Protein AF-A0A9P7TY72-F1 (afdb_monomer)

Sequence (123 aa):
MPTRHSASMHDFHTYVPYLITSFRRIVHLTRPYYNTALRLSLLHDYQNGVSFPHLLIDAKNKVPEQQRYYQQAYKAHTRIWMIGSRSRWYMTPYLVMLWGGFGAALYAAGRKVTGHNTWFGKN

Organism: NCBI:txid1967640

Mean predicted aligned error: 17.96 Å

InterPro domains:
  IPR039297 Cytochrome c oxidase subunit VII [PF02238] (61-115)

Structure (mmCIF, N/CA/C/O backbone):
data_AF-A0A9P7TY72-F1
#
_entry.id   AF-A0A9P7TY72-F1
#
loop_
_atom_site.group_PDB
_atom_site.id
_atom_site.type_symbol
_atom_site.label_atom_id
_atom_site.label_alt_id
_atom_site.label_comp_id
_atom_site.label_asym_id
_atom_site.label_entity_id
_atom_site.label_seq_id
_atom_site.pdbx_PDB_ins_code
_atom_site.Cartn_x
_atom_site.Cartn_y
_atom_site.Cartn_z
_atom_site.occupancy
_atom_site.B_iso_or_equiv
_atom_site.auth_seq_id
_atom_site.auth_comp_id
_atom_site.auth_asym_id
_atom_site.auth_atom_id
_atom_site.pdbx_PDB_model_num
ATOM 1 N N . MET A 1 1 ? 24.471 38.769 50.902 1.00 36.84 1 MET A N 1
ATOM 2 C CA . MET A 1 1 ? 24.957 38.096 49.676 1.00 36.84 1 MET A CA 1
ATOM 3 C C . MET A 1 1 ? 24.837 36.592 49.898 1.00 36.84 1 MET A C 1
ATOM 5 O O . MET A 1 1 ? 25.415 36.145 50.881 1.00 36.84 1 MET A O 1
ATOM 9 N N . PRO A 1 2 ? 24.073 35.816 49.107 1.00 41.72 2 PRO A N 1
ATOM 10 C CA . PRO A 1 2 ? 24.036 34.369 49.279 1.00 41.72 2 PRO A CA 1
ATOM 11 C C . PRO A 1 2 ? 25.236 33.736 48.561 1.00 41.72 2 PRO A C 1
ATOM 13 O O . PRO A 1 2 ? 25.508 34.023 47.394 1.00 41.72 2 PRO A O 1
ATOM 16 N N . THR A 1 3 ? 25.981 32.912 49.290 1.00 48.19 3 THR A N 1
ATOM 17 C CA . THR A 1 3 ? 27.147 32.158 48.826 1.00 48.19 3 THR A CA 1
ATOM 18 C C . THR A 1 3 ? 26.729 31.096 47.806 1.00 48.19 3 THR A C 1
ATOM 20 O O . THR A 1 3 ? 25.823 30.299 48.044 1.00 48.19 3 THR A O 1
ATOM 23 N N . ARG A 1 4 ? 27.394 31.074 46.643 1.00 43.12 4 ARG A N 1
ATOM 24 C CA . ARG A 1 4 ? 27.270 29.982 45.666 1.00 43.12 4 ARG A CA 1
ATOM 25 C C . ARG A 1 4 ? 27.837 28.705 46.288 1.00 43.12 4 ARG A C 1
ATOM 27 O O . ARG A 1 4 ? 29.052 28.561 46.375 1.00 43.12 4 ARG A O 1
ATOM 34 N N . HIS A 1 5 ? 26.973 27.770 46.669 1.00 49.00 5 HIS A N 1
ATOM 35 C CA . HIS A 1 5 ? 27.375 26.380 46.855 1.00 49.00 5 HIS A CA 1
ATOM 36 C C . HIS A 1 5 ? 27.577 25.756 45.471 1.00 49.00 5 HIS A C 1
ATOM 38 O O . HIS A 1 5 ? 26.621 25.467 44.753 1.00 49.00 5 HIS A O 1
ATOM 44 N N . SER A 1 6 ? 28.834 25.599 45.068 1.00 54.50 6 SER A N 1
ATOM 45 C CA . SER A 1 6 ? 29.224 24.750 43.945 1.00 54.50 6 SER A CA 1
ATOM 46 C C . SER A 1 6 ? 28.887 23.299 44.292 1.00 54.50 6 SER A C 1
ATOM 48 O O . SER A 1 6 ? 29.566 22.697 45.121 1.00 54.50 6 SER A O 1
ATOM 50 N N . ALA A 1 7 ? 27.821 22.762 43.691 1.00 57.53 7 ALA A N 1
ATOM 51 C CA . ALA A 1 7 ? 27.487 21.344 43.770 1.00 57.53 7 ALA A CA 1
ATOM 52 C C . ALA A 1 7 ? 28.636 20.526 43.162 1.00 57.53 7 ALA A C 1
ATOM 54 O O . ALA A 1 7 ? 29.041 20.759 42.019 1.00 57.53 7 ALA A O 1
ATOM 55 N N . SER A 1 8 ? 29.192 19.614 43.954 1.00 60.56 8 SER A N 1
ATOM 56 C CA . SER A 1 8 ? 30.308 18.759 43.560 1.00 60.56 8 SER A CA 1
ATOM 57 C C . SER A 1 8 ? 29.832 17.710 42.551 1.00 60.56 8 SER A C 1
ATOM 59 O O . SER A 1 8 ? 28.719 17.198 42.645 1.00 60.56 8 SER A O 1
ATOM 61 N N . MET A 1 9 ? 30.689 17.340 41.597 1.00 48.88 9 MET A N 1
ATOM 62 C CA . MET A 1 9 ? 30.430 16.310 40.576 1.00 48.88 9 MET A CA 1
ATOM 63 C C . MET A 1 9 ? 30.069 14.934 41.187 1.00 48.88 9 MET A C 1
ATOM 65 O O . MET A 1 9 ? 29.430 14.110 40.532 1.00 48.88 9 MET A O 1
ATOM 69 N N . HIS A 1 10 ? 30.405 14.716 42.465 1.00 52.62 10 HIS A N 1
ATOM 70 C CA . HIS A 1 10 ? 30.018 13.539 43.247 1.00 52.62 10 HIS A CA 1
ATOM 71 C C . HIS A 1 10 ? 28.547 13.541 43.711 1.00 52.62 10 HIS A C 1
ATOM 73 O O . HIS A 1 10 ? 27.985 12.466 43.914 1.00 52.62 10 HIS A O 1
ATOM 79 N N . ASP A 1 11 ? 27.887 14.699 43.811 1.00 54.94 11 ASP A N 1
ATOM 80 C CA . ASP A 1 11 ? 26.476 14.793 44.223 1.00 54.94 11 ASP A CA 1
ATOM 81 C C . ASP A 1 11 ? 25.517 14.448 43.070 1.00 54.94 11 ASP A C 1
ATOM 83 O O . ASP A 1 11 ? 24.405 13.957 43.279 1.00 54.94 11 ASP A O 1
ATOM 87 N N . PHE A 1 12 ? 25.963 14.645 41.826 1.00 53.75 12 PHE A N 1
ATOM 88 C CA . PHE A 1 12 ? 25.158 14.404 40.627 1.00 53.75 12 PHE A CA 1
ATOM 89 C C . PHE A 1 12 ? 24.851 12.911 40.424 1.00 53.75 12 PHE A C 1
ATOM 91 O O . PHE A 1 12 ? 23.723 12.542 40.097 1.00 53.75 12 PHE A O 1
ATOM 98 N N . HIS A 1 13 ? 25.819 12.031 40.697 1.00 55.69 13 HIS A N 1
ATOM 99 C CA . HIS A 1 13 ? 25.644 10.579 40.560 1.00 55.69 13 HIS A CA 1
ATOM 100 C C . HIS A 1 13 ? 24.657 9.982 41.573 1.00 55.69 13 HIS A C 1
ATOM 102 O O . HIS A 1 13 ? 24.042 8.953 41.292 1.00 55.69 13 HIS A O 1
ATOM 108 N N . THR A 1 14 ? 24.456 10.643 42.714 1.00 61.59 14 THR A N 1
ATOM 109 C CA . THR A 1 14 ? 23.565 10.163 43.776 1.00 61.59 14 THR A CA 1
ATOM 110 C C . THR A 1 14 ? 22.122 10.614 43.555 1.00 61.59 14 THR A C 1
ATOM 112 O O . THR A 1 14 ? 21.209 9.851 43.846 1.00 61.59 14 THR A O 1
ATOM 115 N N . TYR A 1 15 ? 21.884 11.803 42.986 1.00 56.72 15 TYR A N 1
ATOM 116 C CA . TYR A 1 15 ? 20.534 12.362 42.777 1.00 56.72 15 TYR A CA 1
ATOM 117 C C . TYR A 1 15 ? 19.831 11.892 41.491 1.00 56.72 15 TYR A C 1
ATOM 119 O O . TYR A 1 15 ? 18.608 11.716 41.476 1.00 56.72 15 TYR A O 1
ATOM 127 N N . VAL A 1 16 ? 20.583 11.650 40.415 1.00 61.56 16 VAL A N 1
ATOM 128 C CA . VAL A 1 16 ? 20.049 11.186 39.121 1.00 61.56 16 VAL A CA 1
ATOM 129 C C . VAL A 1 16 ? 19.192 9.905 39.224 1.00 61.56 16 VAL A C 1
ATOM 131 O O . VAL A 1 16 ? 18.089 9.902 38.667 1.00 61.56 16 VAL A O 1
ATOM 134 N N . PRO A 1 17 ? 19.582 8.839 39.958 1.00 60.88 17 PRO A N 1
ATOM 135 C CA . PRO A 1 17 ? 18.748 7.639 40.067 1.00 60.88 17 PRO A CA 1
ATOM 136 C C . PRO A 1 17 ? 17.422 7.883 40.808 1.00 60.88 17 PRO A C 1
ATOM 138 O O . PRO A 1 17 ? 16.404 7.294 40.432 1.00 60.88 17 PRO A O 1
ATOM 141 N N . TYR A 1 18 ? 17.376 8.783 41.798 1.00 59.94 18 TYR A N 1
ATOM 142 C CA . TYR A 1 18 ? 16.130 9.123 42.502 1.00 59.94 18 TYR A CA 1
ATOM 143 C C . TYR A 1 18 ? 15.156 9.909 41.617 1.00 59.94 18 TYR A C 1
ATOM 145 O O . TYR A 1 18 ? 13.949 9.651 41.655 1.00 59.94 18 TYR A O 1
ATOM 153 N N . LEU A 1 19 ? 15.661 10.813 40.771 1.00 59.38 19 LEU A N 1
ATOM 154 C CA . LEU A 1 19 ? 14.842 11.568 39.817 1.00 59.38 19 LEU A CA 1
ATOM 155 C C . LEU A 1 19 ? 14.275 10.662 38.717 1.00 59.38 19 LEU A C 1
ATOM 157 O O . LEU A 1 19 ? 13.082 10.735 38.420 1.00 59.38 19 LEU A O 1
ATOM 161 N N . ILE A 1 20 ? 15.084 9.743 38.179 1.00 63.53 20 ILE A N 1
ATOM 162 C CA . ILE A 1 20 ? 14.645 8.758 37.177 1.00 63.53 20 ILE A CA 1
ATOM 163 C C . ILE A 1 20 ? 13.584 7.818 37.766 1.00 63.53 20 ILE A C 1
ATOM 165 O O . ILE A 1 20 ? 12.552 7.562 37.139 1.00 63.53 20 ILE A O 1
ATOM 169 N N . THR A 1 21 ? 13.795 7.335 38.992 1.00 61.97 21 THR A N 1
ATOM 170 C CA . THR A 1 21 ? 12.850 6.431 39.667 1.00 61.97 21 THR A CA 1
ATOM 171 C C . THR A 1 21 ? 11.532 7.138 39.993 1.00 61.97 21 THR A C 1
ATOM 173 O O . THR A 1 21 ? 10.458 6.562 39.797 1.00 61.97 21 THR A O 1
ATOM 176 N N . SER A 1 22 ? 11.592 8.405 40.414 1.00 59.06 22 SER A N 1
ATOM 177 C CA . SER A 1 22 ? 10.410 9.230 40.695 1.00 59.06 22 SER A CA 1
ATOM 178 C C . SER A 1 22 ? 9.614 9.533 39.424 1.00 59.06 22 SER A C 1
ATOM 180 O O . SER A 1 22 ? 8.400 9.329 39.408 1.00 59.06 22 SER A O 1
ATOM 182 N N . PHE A 1 23 ? 10.279 9.896 38.322 1.00 57.00 23 PHE A N 1
ATOM 183 C CA . PHE A 1 23 ? 9.625 10.081 37.020 1.00 57.00 23 PHE A CA 1
ATOM 184 C C . PHE A 1 23 ? 8.959 8.796 36.522 1.00 57.00 23 PHE A C 1
ATOM 186 O O . PHE A 1 23 ? 7.801 8.813 36.098 1.00 57.00 23 PHE A O 1
ATOM 193 N N . ARG A 1 24 ? 9.648 7.653 36.631 1.00 59.81 24 ARG A N 1
ATOM 194 C CA . ARG A 1 24 ? 9.096 6.347 36.244 1.00 59.81 24 ARG A CA 1
ATOM 195 C C . ARG A 1 24 ? 7.852 5.997 37.065 1.00 59.81 24 ARG A C 1
ATOM 197 O O . ARG A 1 24 ? 6.875 5.493 36.511 1.00 59.81 24 A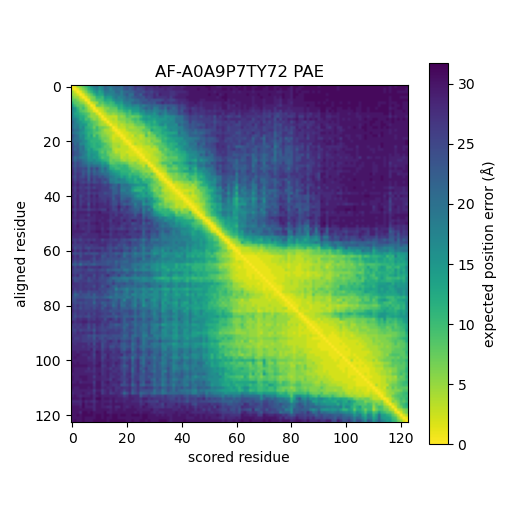RG A O 1
ATOM 204 N N . ARG A 1 25 ? 7.855 6.306 38.365 1.00 58.41 25 ARG A N 1
ATOM 205 C CA . ARG A 1 25 ? 6.715 6.082 39.267 1.00 58.41 25 ARG A CA 1
ATOM 206 C C . ARG A 1 25 ? 5.533 7.008 38.937 1.00 58.41 25 ARG A C 1
ATOM 208 O O . ARG A 1 25 ? 4.406 6.527 38.865 1.00 58.41 25 ARG A O 1
ATOM 215 N N . ILE A 1 26 ? 5.776 8.285 38.636 1.00 60.03 26 ILE A N 1
ATOM 216 C CA . ILE A 1 26 ? 4.735 9.256 38.239 1.00 60.03 26 ILE A CA 1
ATOM 217 C C . ILE A 1 26 ? 4.060 8.854 36.915 1.00 60.03 26 ILE A C 1
ATOM 219 O O . ILE A 1 26 ? 2.833 8.894 36.798 1.00 60.03 26 ILE A O 1
ATOM 223 N N . VAL A 1 27 ? 4.830 8.390 35.926 1.00 59.78 27 VAL A N 1
ATOM 224 C CA . VAL A 1 27 ? 4.275 7.910 34.645 1.00 59.78 27 VAL A CA 1
ATOM 225 C C . VAL A 1 27 ? 3.442 6.635 34.833 1.00 59.78 27 VAL A C 1
ATOM 227 O O . VAL A 1 27 ? 2.381 6.494 34.225 1.00 59.78 27 VAL A O 1
ATOM 230 N N . HIS A 1 28 ? 3.872 5.712 35.699 1.00 59.47 28 HIS A N 1
ATOM 231 C CA . HIS A 1 28 ? 3.097 4.503 35.999 1.00 59.47 28 HIS A CA 1
ATOM 232 C C . HIS A 1 28 ? 1.785 4.790 36.739 1.00 59.47 28 HIS A C 1
ATOM 234 O O . HIS A 1 28 ? 0.799 4.097 36.494 1.00 59.47 28 HIS A O 1
ATOM 240 N N . LEU A 1 29 ? 1.751 5.814 37.596 1.00 59.16 29 LEU A N 1
ATOM 241 C CA . LEU A 1 29 ? 0.562 6.188 38.369 1.00 59.16 29 LEU A CA 1
ATOM 242 C C . LEU A 1 29 ? -0.479 6.961 37.550 1.00 59.16 29 LEU A C 1
ATOM 244 O O . LEU A 1 29 ? -1.665 6.885 37.848 1.00 59.16 29 LEU A O 1
ATOM 248 N N . THR A 1 30 ? -0.065 7.669 36.499 1.00 54.62 30 THR A N 1
ATOM 249 C CA . THR A 1 30 ? -0.967 8.483 35.664 1.00 54.62 30 THR A CA 1
ATOM 250 C C . THR A 1 30 ? -1.561 7.713 34.481 1.00 54.62 30 THR A C 1
ATOM 252 O O . THR A 1 30 ? -2.708 7.953 34.107 1.00 54.62 30 THR A O 1
ATOM 255 N N . ARG A 1 31 ? -0.844 6.724 33.925 1.00 52.03 31 ARG A N 1
ATOM 256 C CA . ARG A 1 31 ? -1.341 5.877 32.820 1.00 52.03 31 ARG A CA 1
ATOM 257 C C . ARG A 1 31 ? -2.702 5.190 33.041 1.00 52.03 31 ARG A C 1
ATOM 259 O O . ARG A 1 31 ? -3.462 5.142 32.072 1.00 52.03 31 ARG A O 1
ATOM 266 N N . PRO A 1 32 ? -3.041 4.630 34.219 1.00 56.34 32 PRO A N 1
ATOM 267 C CA . PRO A 1 32 ? -4.315 3.933 34.381 1.00 56.34 32 PRO A CA 1
ATOM 268 C C . PRO A 1 32 ? -5.513 4.886 34.330 1.00 56.34 32 PRO A C 1
ATOM 270 O O . PRO A 1 32 ? -6.496 4.536 33.690 1.00 56.34 32 PRO A O 1
ATOM 273 N N . TYR A 1 33 ? -5.410 6.092 34.902 1.00 50.16 33 TYR A N 1
ATOM 274 C CA . TYR A 1 33 ? -6.515 7.058 34.981 1.00 50.16 33 TYR A CA 1
ATOM 275 C C . TYR A 1 33 ? -6.920 7.632 33.621 1.00 50.16 33 TYR A C 1
ATOM 277 O O . TYR A 1 33 ? -8.110 7.734 33.330 1.00 50.16 33 TYR A O 1
ATOM 285 N N . TYR A 1 34 ? -5.952 7.944 32.752 1.00 48.19 34 TYR A N 1
ATOM 286 C CA . TYR A 1 34 ? -6.266 8.386 31.391 1.00 48.19 34 TYR A CA 1
ATOM 287 C C . TYR A 1 34 ? -6.931 7.2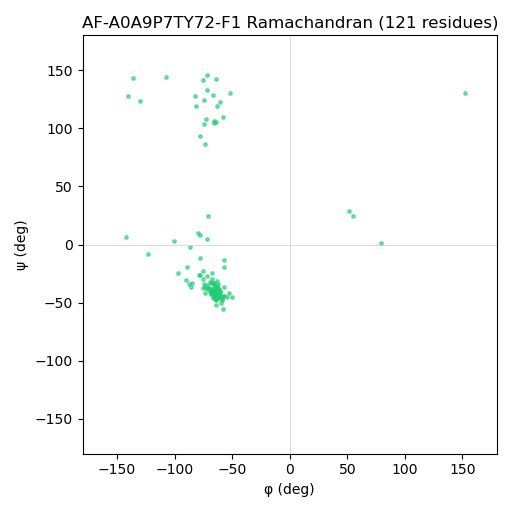74 30.580 1.00 48.19 34 TYR A C 1
ATOM 289 O O . TYR A 1 34 ? -7.908 7.532 29.889 1.00 48.19 34 TYR A O 1
ATOM 297 N N . ASN A 1 35 ? -6.457 6.031 30.699 1.00 55.59 35 ASN A N 1
ATOM 298 C CA . ASN A 1 35 ? -6.987 4.915 29.918 1.00 55.59 35 ASN A CA 1
ATOM 299 C C . ASN A 1 35 ? -8.389 4.480 30.359 1.00 55.59 35 ASN A C 1
ATOM 301 O O . ASN A 1 35 ? -9.185 4.094 29.505 1.00 55.59 35 ASN A O 1
ATOM 305 N N . THR A 1 36 ? -8.723 4.537 31.651 1.00 59.09 36 THR A N 1
ATOM 306 C CA . THR A 1 36 ? -10.095 4.268 32.107 1.00 59.09 36 THR A CA 1
ATOM 307 C C . THR A 1 36 ? -11.038 5.409 31.773 1.00 59.09 36 THR A C 1
ATOM 309 O O . THR A 1 36 ? -12.127 5.118 31.296 1.00 59.09 36 THR A O 1
ATOM 312 N N . ALA A 1 37 ? -10.636 6.672 31.942 1.00 58.59 37 ALA A N 1
ATOM 313 C CA . ALA A 1 37 ? -11.484 7.818 31.608 1.00 58.59 37 ALA A CA 1
ATOM 314 C C . ALA A 1 37 ? -11.790 7.899 30.102 1.00 58.59 37 ALA A C 1
ATOM 316 O O . ALA A 1 37 ? -12.954 8.024 29.734 1.00 58.59 37 ALA A O 1
ATOM 317 N N . LEU A 1 38 ? -10.783 7.718 29.232 1.00 60.25 38 LEU A N 1
ATOM 318 C CA . LEU A 1 38 ? -10.983 7.625 27.776 1.00 60.25 38 LEU A CA 1
ATOM 319 C C . LEU A 1 38 ? -11.842 6.422 27.391 1.00 60.25 38 LEU A C 1
ATOM 321 O O . LEU A 1 38 ? -12.649 6.497 26.474 1.00 60.25 38 LEU A O 1
ATOM 325 N N . ARG A 1 39 ? -11.677 5.287 28.075 1.00 59.31 39 ARG A N 1
ATOM 326 C CA . ARG A 1 39 ? -12.491 4.098 27.811 1.00 59.31 39 ARG A CA 1
ATOM 327 C C . ARG A 1 39 ? -13.931 4.291 28.280 1.00 59.31 39 ARG A C 1
ATOM 329 O O . ARG A 1 39 ? -14.829 3.828 27.596 1.00 59.31 39 ARG A O 1
ATOM 336 N N . LEU A 1 40 ? -14.158 4.969 29.403 1.00 59.09 40 LEU A N 1
ATOM 337 C CA . LEU A 1 40 ? -15.487 5.279 29.932 1.00 59.09 40 LEU A CA 1
ATOM 338 C C . LEU A 1 40 ? -16.220 6.305 29.062 1.00 59.09 40 LEU A C 1
ATOM 340 O O . LEU A 1 40 ? -17.392 6.088 28.775 1.00 59.09 40 LEU A O 1
ATOM 344 N N . SER A 1 41 ? -15.542 7.348 28.570 1.00 60.84 41 SER A N 1
ATOM 345 C CA . SER A 1 41 ? -16.145 8.294 27.622 1.00 60.84 41 SER A CA 1
ATOM 346 C C . SER A 1 41 ? -16.448 7.634 26.274 1.00 60.84 41 SER A C 1
ATOM 348 O O . SER A 1 41 ? -17.577 7.704 25.801 1.00 60.84 41 SER A O 1
ATOM 350 N N . LEU A 1 42 ? -15.508 6.862 25.716 1.00 60.69 42 LEU A N 1
ATOM 351 C CA . LEU A 1 42 ? -15.730 6.119 24.468 1.00 60.69 42 LEU A CA 1
ATOM 352 C C . LEU A 1 42 ? -16.833 5.053 24.584 1.00 60.69 42 LEU A C 1
ATOM 354 O O . LEU A 1 42 ? -17.507 4.761 23.598 1.00 60.69 42 LEU A O 1
ATOM 358 N N . LEU A 1 43 ? -17.018 4.446 25.761 1.00 57.66 43 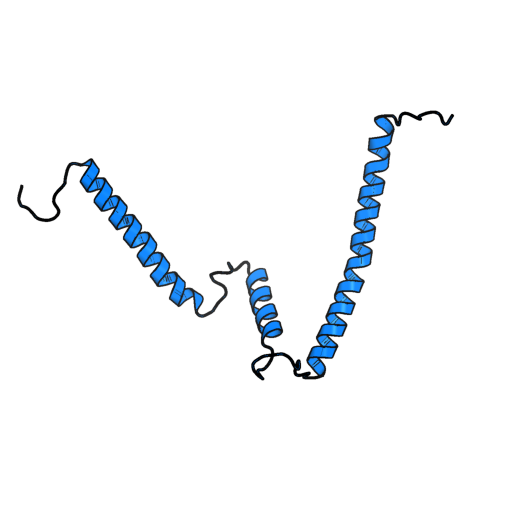LEU A N 1
ATOM 359 C CA . LEU A 1 43 ? -18.110 3.500 26.014 1.00 57.66 43 LEU A CA 1
ATOM 360 C C . LEU A 1 43 ? -19.456 4.214 26.183 1.00 57.66 43 LEU A C 1
ATOM 362 O O . LEU A 1 43 ? -20.464 3.713 25.688 1.00 57.66 43 LEU A O 1
ATOM 366 N N . HIS A 1 44 ? -19.470 5.383 26.825 1.00 57.06 44 HIS A N 1
ATOM 367 C CA . HIS A 1 44 ? -20.659 6.224 26.947 1.00 57.06 44 HIS A CA 1
ATOM 368 C C . HIS A 1 44 ? -21.141 6.731 25.575 1.00 57.06 44 HIS A C 1
ATOM 370 O O . HIS A 1 44 ? -22.339 6.719 25.303 1.00 57.06 44 HIS A O 1
ATOM 376 N N . ASP A 1 45 ? -20.224 7.065 24.667 1.00 56.09 45 ASP A N 1
ATOM 377 C CA . ASP A 1 45 ? -20.564 7.501 23.306 1.00 56.09 45 ASP A CA 1
ATOM 378 C C . ASP A 1 45 ? -20.992 6.332 22.397 1.00 56.09 45 ASP A C 1
ATOM 380 O O . ASP A 1 45 ? -21.818 6.499 21.499 1.00 56.09 45 ASP A O 1
ATOM 384 N N . TYR A 1 46 ? -20.476 5.121 22.645 1.00 56.59 46 TYR A N 1
ATOM 385 C CA . TYR A 1 46 ? -20.856 3.910 21.906 1.00 56.59 46 TYR A CA 1
ATOM 386 C C . TYR A 1 46 ? -22.271 3.422 22.248 1.00 56.59 46 TYR A C 1
ATOM 388 O O . TYR A 1 46 ? -22.994 2.970 21.362 1.00 56.59 46 TYR A O 1
ATOM 396 N N . GLN A 1 47 ? -22.675 3.517 23.517 1.00 53.91 47 GLN A N 1
ATOM 397 C CA . GLN A 1 47 ? -23.986 3.053 23.986 1.00 53.91 47 GLN A CA 1
ATOM 398 C C . GLN A 1 47 ? -25.138 3.959 23.504 1.00 53.91 47 GLN A C 1
ATOM 400 O O . GLN A 1 47 ? -26.260 3.486 23.346 1.00 53.91 47 GLN A O 1
ATOM 405 N N . ASN A 1 48 ? -24.864 5.245 23.255 1.00 48.28 48 ASN A N 1
ATOM 406 C CA . ASN A 1 48 ? -25.891 6.270 23.035 1.00 48.28 48 ASN A CA 1
ATOM 407 C C . ASN A 1 48 ? -26.151 6.643 21.566 1.00 48.28 48 ASN A C 1
ATOM 409 O O . ASN A 1 48 ? -26.963 7.529 21.323 1.00 48.28 48 ASN A O 1
ATOM 413 N N . GLY A 1 49 ? -25.499 6.005 20.583 1.00 52.75 49 GLY A N 1
ATOM 414 C CA . GLY A 1 49 ? -25.816 6.206 19.156 1.00 52.75 49 GLY A CA 1
ATOM 415 C C . GLY A 1 49 ? -25.851 7.676 18.711 1.00 52.75 49 GLY A C 1
ATOM 416 O O . GLY A 1 49 ? -26.615 8.030 17.819 1.00 52.75 49 GLY A O 1
ATOM 417 N N . VAL A 1 50 ? -25.074 8.543 19.366 1.00 53.28 50 VAL A N 1
ATOM 418 C CA . VAL A 1 50 ? -25.178 9.994 19.207 1.00 53.28 50 VAL A CA 1
ATOM 419 C C . VAL A 1 50 ? -24.610 10.413 17.855 1.00 53.28 50 VAL A C 1
ATOM 421 O O . VAL A 1 50 ? -23.402 10.390 17.617 1.00 53.28 50 VAL A O 1
ATOM 424 N N . SER A 1 51 ? -25.516 10.792 16.957 1.00 53.47 51 SER A N 1
ATOM 425 C CA . SER A 1 51 ? -25.236 11.515 15.723 1.00 53.47 51 SER A CA 1
ATOM 426 C C . SER A 1 51 ? -24.537 12.833 16.064 1.00 53.47 51 SER A C 1
ATOM 428 O O . SER A 1 51 ? -25.151 13.738 16.629 1.00 53.47 51 SER A O 1
ATOM 430 N N . PHE A 1 52 ? -23.249 12.948 15.739 1.00 53.06 52 PHE A N 1
ATOM 431 C CA . PHE A 1 52 ? -22.522 14.211 15.847 1.00 53.06 52 PHE A CA 1
ATOM 432 C C . PHE A 1 52 ? -23.154 15.227 14.879 1.00 53.06 52 PHE A C 1
ATOM 434 O O . PHE A 1 52 ? -23.131 14.973 13.672 1.00 53.06 52 PHE A O 1
ATOM 441 N N . PRO A 1 53 ? -23.685 16.375 15.345 1.00 54.59 53 PRO A N 1
ATOM 442 C CA . PRO A 1 53 ? -24.424 17.335 14.511 1.00 54.59 53 PRO A CA 1
ATOM 443 C C . PRO A 1 53 ? -23.553 18.120 13.499 1.00 54.59 53 PRO A C 1
ATOM 445 O O . PRO A 1 53 ? -23.895 19.228 13.107 1.00 54.59 53 PRO A O 1
ATOM 448 N N . HIS A 1 54 ? -22.403 17.582 13.086 1.00 55.09 54 HIS A N 1
ATOM 449 C CA . HIS A 1 54 ? -21.412 18.248 12.227 1.00 55.09 54 HIS A CA 1
ATOM 450 C C . HIS A 1 54 ? -20.742 17.310 11.209 1.00 55.09 54 HIS A C 1
ATOM 452 O O . HIS A 1 54 ? -19.822 17.722 10.501 1.00 55.09 54 HIS A O 1
ATOM 458 N N . LEU A 1 55 ? -21.183 16.054 11.089 1.00 56.09 55 LEU A N 1
ATOM 459 C CA . LEU A 1 55 ? -20.770 15.224 9.959 1.00 56.09 55 LEU A CA 1
ATOM 460 C C . LEU A 1 55 ? -21.522 15.706 8.712 1.00 56.09 55 LEU A C 1
ATOM 462 O O . LEU A 1 55 ? -22.746 15.741 8.700 1.00 56.09 55 LEU A O 1
ATOM 466 N N . LEU A 1 56 ? -20.785 16.050 7.649 1.00 63.12 56 LEU A N 1
ATOM 467 C CA . LEU A 1 56 ? -21.338 16.456 6.343 1.00 63.12 56 LEU A CA 1
ATOM 468 C C . LEU A 1 56 ? -22.274 15.399 5.722 1.00 63.12 56 LEU A C 1
ATOM 470 O O . LEU A 1 56 ? -22.955 15.674 4.740 1.00 63.12 56 LEU A O 1
ATOM 474 N N . ILE A 1 57 ? -22.257 14.177 6.255 1.00 59.78 57 ILE A N 1
ATOM 475 C CA . ILE A 1 57 ? -23.016 13.024 5.789 1.00 59.78 57 ILE A CA 1
ATOM 476 C C . ILE A 1 57 ? -23.509 12.272 7.028 1.00 59.78 57 ILE A C 1
ATOM 478 O O . ILE A 1 57 ? -22.700 11.903 7.883 1.00 59.78 57 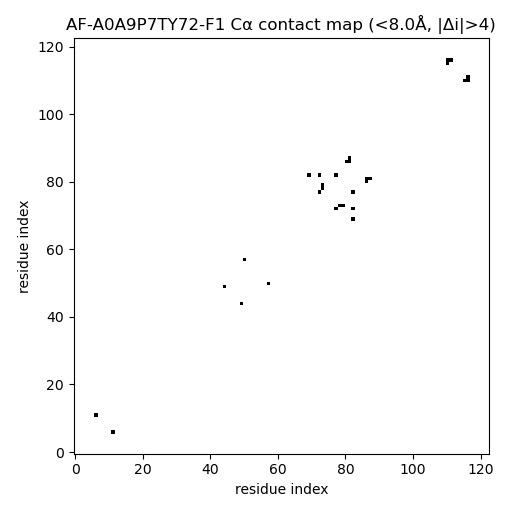ILE A O 1
ATOM 482 N N . ASP A 1 58 ? -24.814 12.007 7.093 1.00 63.09 58 ASP A N 1
ATOM 483 C CA . ASP A 1 58 ? -25.415 11.132 8.099 1.00 63.09 58 ASP A CA 1
ATOM 484 C C . ASP A 1 58 ? -25.077 9.669 7.772 1.00 63.09 58 ASP A C 1
ATOM 486 O O . ASP A 1 58 ? -25.760 8.977 7.016 1.00 63.09 58 ASP A O 1
ATOM 490 N N . ALA A 1 59 ? -23.915 9.228 8.250 1.00 67.75 59 ALA A N 1
ATOM 491 C CA . ALA A 1 59 ? -23.420 7.873 8.076 1.00 67.75 59 ALA A CA 1
ATOM 492 C C . ALA A 1 59 ? -22.849 7.352 9.394 1.00 67.75 59 ALA A C 1
ATOM 494 O O . ALA A 1 59 ? -22.185 8.076 10.140 1.00 67.75 59 ALA A O 1
ATOM 495 N N . LYS A 1 60 ? -23.054 6.054 9.654 1.00 73.31 60 LYS A N 1
ATOM 496 C CA . LYS A 1 60 ? -22.520 5.383 10.844 1.00 73.31 60 LYS A CA 1
ATOM 497 C C . LYS A 1 60 ? -21.013 5.628 10.966 1.00 73.31 60 LYS A C 1
ATOM 499 O O . LYS A 1 60 ? -20.244 5.370 10.034 1.00 73.31 60 LYS A O 1
ATOM 504 N N . ASN A 1 61 ? -20.578 6.053 12.152 1.00 79.44 61 ASN A N 1
ATOM 505 C CA . ASN A 1 61 ? -19.164 6.223 12.454 1.00 79.44 61 ASN A CA 1
ATOM 506 C C . ASN A 1 61 ? -18.429 4.868 12.438 1.00 79.44 61 ASN A C 1
ATOM 508 O O . ASN A 1 61 ? -18.515 4.078 13.377 1.00 79.44 61 ASN A O 1
ATOM 512 N N . LYS A 1 62 ? -17.668 4.619 11.371 1.00 81.94 62 LYS A N 1
ATOM 513 C CA . LYS A 1 62 ? -16.850 3.407 11.184 1.00 81.94 62 LYS A CA 1
ATOM 514 C C . LYS A 1 62 ? -15.447 3.495 11.796 1.00 81.94 62 LYS A C 1
ATOM 516 O O . LYS A 1 62 ? -14.689 2.529 11.716 1.00 81.94 62 LYS A O 1
ATOM 521 N N . VAL A 1 63 ? -15.068 4.631 12.392 1.00 83.25 63 VAL A N 1
ATOM 522 C CA . VAL A 1 63 ? -13.711 4.846 12.929 1.00 83.25 63 VAL A CA 1
ATOM 523 C C . VAL A 1 63 ? -13.333 3.808 13.995 1.00 83.25 63 VAL A C 1
ATOM 525 O O . VAL A 1 63 ? -12.256 3.225 13.861 1.00 83.25 63 VAL A O 1
ATOM 528 N N . PRO A 1 64 ? -14.179 3.485 14.997 1.00 85.81 64 PRO A N 1
ATOM 529 C CA . PRO A 1 64 ? -13.810 2.508 16.025 1.00 85.81 64 PRO A CA 1
ATOM 530 C C . PRO A 1 64 ? -13.618 1.092 15.462 1.00 85.81 64 PRO A C 1
ATOM 532 O O . PRO A 1 64 ? -12.733 0.356 15.900 1.00 85.81 64 PRO A O 1
ATOM 535 N N . GLU A 1 65 ? -14.424 0.713 14.466 1.00 85.75 65 GLU A N 1
ATOM 536 C CA . GLU A 1 65 ? -14.314 -0.575 13.772 1.00 85.75 65 GLU A CA 1
ATOM 537 C C . GLU A 1 65 ? -12.988 -0.661 13.003 1.00 85.75 65 GLU A C 1
ATOM 539 O O . GLU A 1 65 ? -12.235 -1.627 13.152 1.00 85.75 65 GLU A O 1
ATOM 544 N N . GLN A 1 66 ? -12.646 0.392 12.255 1.00 85.44 66 GLN A N 1
ATOM 545 C CA . GLN A 1 66 ? -11.379 0.468 11.531 1.00 85.44 66 GLN A CA 1
ATOM 546 C C . GLN A 1 66 ? -10.177 0.490 12.481 1.00 85.44 66 GLN A C 1
ATOM 548 O O . GLN A 1 66 ? -9.210 -0.232 12.251 1.00 85.44 66 GLN A O 1
ATOM 553 N N . GLN A 1 67 ? -10.234 1.241 13.582 1.00 88.31 67 GLN A N 1
ATOM 554 C CA . GLN A 1 67 ? -9.164 1.262 14.581 1.00 88.31 67 GLN A CA 1
ATOM 555 C C . GLN A 1 67 ? -8.890 -0.134 15.150 1.00 88.31 67 GLN A C 1
ATOM 557 O O . GLN A 1 67 ? -7.728 -0.533 15.220 1.00 88.31 67 GL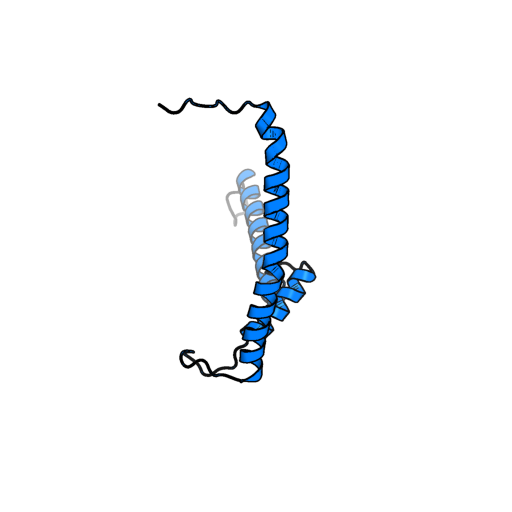N A O 1
ATOM 562 N N . ARG A 1 68 ? -9.931 -0.906 15.493 1.00 86.75 68 ARG A N 1
ATOM 563 C CA . ARG A 1 68 ? -9.772 -2.295 15.960 1.00 86.75 68 ARG A CA 1
ATOM 564 C C . ARG A 1 68 ? -9.118 -3.174 14.894 1.00 86.75 68 ARG A C 1
ATOM 566 O O . ARG A 1 68 ? -8.178 -3.898 15.213 1.00 86.75 68 ARG A O 1
ATOM 573 N N . TYR A 1 69 ? -9.568 -3.066 13.645 1.00 87.75 69 TYR A N 1
ATOM 574 C CA . TYR A 1 69 ? -9.019 -3.815 12.513 1.00 87.75 69 TYR A CA 1
ATOM 575 C C . TYR A 1 69 ? -7.525 -3.525 12.292 1.00 87.75 69 TYR A C 1
ATOM 577 O O . TYR A 1 69 ? -6.703 -4.443 12.262 1.00 87.75 69 TYR A O 1
ATOM 585 N N . TYR A 1 70 ? -7.145 -2.245 12.225 1.00 86.19 70 TYR A N 1
ATOM 586 C CA . TYR A 1 70 ? -5.746 -1.850 12.067 1.00 86.19 70 TYR A CA 1
ATOM 587 C C . TYR A 1 70 ? -4.904 -2.271 13.274 1.00 86.19 70 TYR A C 1
ATOM 589 O O . TYR A 1 70 ? -3.828 -2.832 13.091 1.00 86.19 70 TYR A O 1
ATOM 597 N N . GLN A 1 71 ? -5.388 -2.069 14.504 1.00 87.56 71 GLN A N 1
ATOM 598 C CA . GLN A 1 71 ? -4.665 -2.460 15.719 1.00 87.56 71 GLN A CA 1
ATOM 599 C C . GLN A 1 71 ? -4.427 -3.975 15.796 1.00 87.56 71 GLN A C 1
ATOM 601 O O . GLN A 1 71 ? -3.353 -4.395 16.223 1.00 87.56 71 GLN A O 1
ATOM 606 N N . GLN A 1 72 ? -5.383 -4.805 15.368 1.00 87.56 72 GLN A N 1
ATOM 607 C CA . GLN A 1 72 ? -5.195 -6.258 15.271 1.00 87.56 72 GLN A CA 1
ATOM 608 C C . GLN A 1 72 ? -4.110 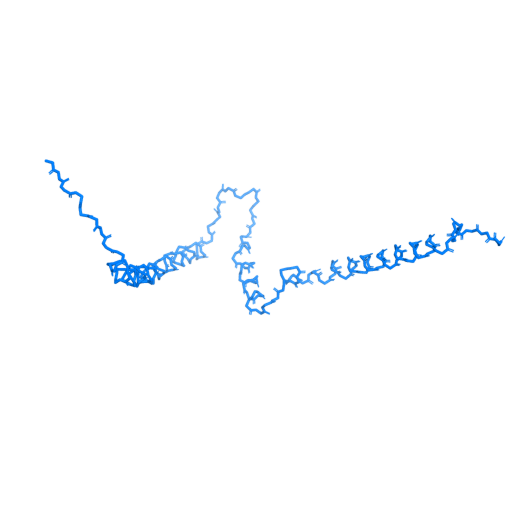-6.617 14.248 1.00 87.56 72 GLN A C 1
ATOM 610 O O . GLN A 1 72 ? -3.218 -7.410 14.548 1.00 87.56 72 GLN A O 1
ATOM 615 N N . ALA A 1 73 ? -4.121 -5.985 13.075 1.00 82.50 73 ALA A N 1
ATOM 616 C CA . ALA A 1 73 ? -3.118 -6.232 12.045 1.00 82.50 73 ALA A CA 1
ATOM 617 C C . ALA A 1 73 ? -1.714 -5.719 12.429 1.00 82.50 73 ALA A C 1
ATOM 619 O O . ALA A 1 73 ? -0.716 -6.358 12.085 1.00 82.50 73 ALA A O 1
ATOM 620 N N . TYR A 1 74 ? -1.630 -4.626 13.198 1.00 81.69 74 TYR A N 1
ATOM 621 C CA . TYR A 1 74 ? -0.388 -4.153 13.821 1.00 81.69 74 TYR A CA 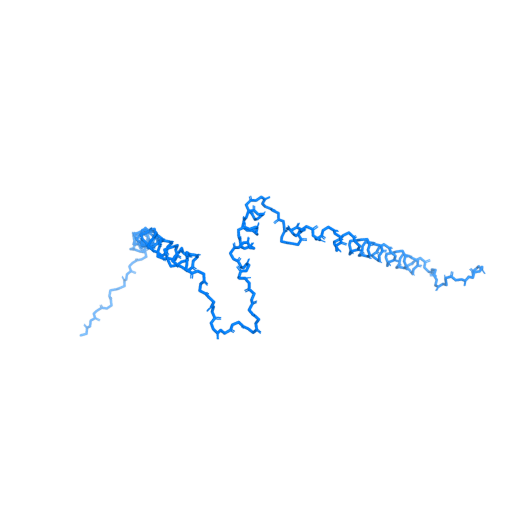1
ATOM 622 C C . TYR A 1 74 ? 0.161 -5.148 14.848 1.00 81.69 74 TYR A C 1
ATOM 624 O O . TYR A 1 74 ? 1.370 -5.369 14.873 1.00 81.69 74 TYR A O 1
ATOM 632 N N . LYS A 1 75 ? -0.700 -5.775 15.666 1.00 83.75 75 LYS A N 1
ATOM 633 C CA . LYS A 1 75 ? -0.291 -6.849 16.596 1.00 83.75 75 LYS A CA 1
ATOM 634 C C . LYS A 1 75 ? 0.259 -8.068 15.855 1.00 83.75 75 LYS A C 1
ATOM 636 O O . LYS A 1 75 ? 1.191 -8.695 16.336 1.00 83.75 75 LYS A O 1
ATOM 641 N N . ALA A 1 76 ? -0.273 -8.364 14.671 1.00 87.19 76 ALA A N 1
ATOM 642 C CA . ALA A 1 76 ? 0.260 -9.387 13.771 1.00 87.19 76 ALA A CA 1
ATOM 643 C C . ALA A 1 76 ? 1.508 -8.926 12.982 1.00 87.19 76 ALA A C 1
ATOM 645 O O . ALA A 1 76 ? 1.952 -9.621 12.074 1.00 87.19 76 ALA A O 1
ATOM 646 N N . HIS A 1 77 ? 2.066 -7.747 13.296 1.00 86.06 77 HIS A N 1
ATOM 647 C CA . HIS A 1 77 ? 3.222 -7.136 12.625 1.00 86.06 77 HIS A CA 1
ATOM 648 C C . HIS A 1 77 ? 3.074 -6.971 11.106 1.00 86.06 77 HIS A C 1
ATOM 650 O O . HIS A 1 77 ? 4.057 -6.850 10.370 1.00 86.06 77 HIS A O 1
ATOM 656 N N . THR A 1 78 ? 1.836 -6.893 10.629 1.00 85.38 78 THR A N 1
ATOM 657 C CA . THR A 1 78 ? 1.545 -6.686 9.213 1.00 85.38 78 THR A CA 1
ATOM 658 C C . THR A 1 78 ? 1.891 -5.248 8.834 1.00 85.38 78 THR A C 1
ATOM 660 O O . THR A 1 78 ? 1.539 -4.298 9.537 1.00 85.38 78 THR A O 1
ATOM 663 N N . ARG A 1 79 ? 2.597 -5.054 7.717 1.00 87.19 79 ARG A N 1
ATOM 664 C CA . ARG A 1 79 ? 2.927 -3.709 7.225 1.00 87.19 79 ARG A CA 1
ATOM 665 C C . ARG A 1 79 ? 1.659 -2.959 6.839 1.00 87.19 79 ARG A C 1
ATOM 667 O O . ARG A 1 79 ? 0.780 -3.542 6.222 1.00 87.19 79 ARG A O 1
ATOM 674 N N . ILE A 1 80 ? 1.611 -1.655 7.118 1.00 88.25 80 ILE A N 1
ATOM 675 C CA . ILE A 1 80 ? 0.439 -0.785 6.886 1.00 88.25 80 ILE A CA 1
ATOM 676 C C . ILE A 1 80 ? -0.107 -0.927 5.461 1.00 88.25 80 ILE A C 1
ATOM 678 O O . ILE A 1 80 ? -1.303 -1.123 5.262 1.00 88.25 80 ILE A O 1
ATOM 682 N N . TRP A 1 81 ? 0.794 -0.921 4.479 1.00 86.00 81 TRP A N 1
ATOM 683 C CA . TRP A 1 81 ? 0.494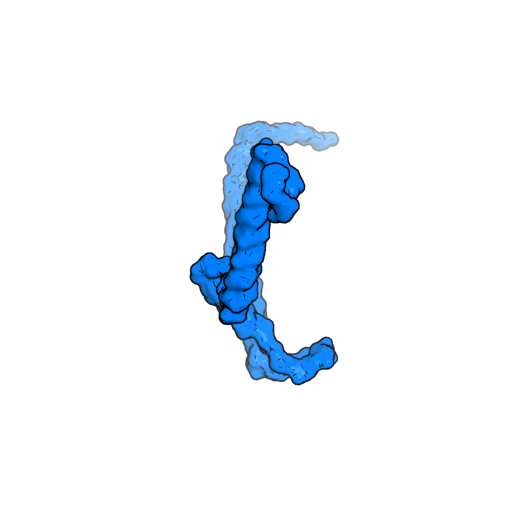 -1.066 3.054 1.00 86.00 81 TRP A CA 1
ATOM 684 C C . TRP A 1 81 ? 0.071 -2.488 2.641 1.00 86.00 81 TRP A C 1
ATOM 686 O O . TRP A 1 81 ? -0.136 -2.751 1.464 1.00 86.00 81 TRP A O 1
ATOM 696 N N . MET A 1 82 ? -0.084 -3.416 3.583 1.00 85.38 82 MET A N 1
ATOM 697 C CA . MET A 1 82 ? -0.567 -4.783 3.360 1.00 85.38 82 MET A CA 1
ATOM 698 C C . MET A 1 82 ? -1.812 -5.126 4.193 1.00 85.38 82 MET A C 1
ATOM 700 O O . MET A 1 82 ? -2.404 -6.174 3.967 1.00 85.38 82 MET A O 1
ATOM 704 N N . ILE A 1 83 ? -2.235 -4.262 5.127 1.00 86.69 83 ILE A N 1
ATOM 705 C CA . ILE A 1 83 ? -3.330 -4.555 6.071 1.00 86.69 83 ILE A CA 1
ATOM 706 C C . ILE A 1 83 ? -4.695 -4.650 5.367 1.00 86.69 83 ILE A C 1
ATOM 708 O O . ILE A 1 83 ? -5.562 -5.409 5.790 1.00 86.69 83 ILE A O 1
ATOM 712 N N . GLY A 1 84 ? -4.931 -3.877 4.304 1.00 85.44 84 GLY A N 1
ATOM 713 C CA . GLY A 1 84 ? -6.227 -3.861 3.616 1.00 85.44 84 GLY A CA 1
ATOM 714 C C . GLY A 1 84 ? -6.464 -5.097 2.740 1.00 85.44 84 GLY A C 1
ATOM 715 O O . GLY A 1 84 ? -5.572 -5.517 2.009 1.00 85.44 84 GLY A O 1
ATOM 716 N N . SER A 1 85 ? -7.697 -5.615 2.708 1.00 83.19 85 SER A N 1
ATOM 717 C CA . SER A 1 85 ? -8.088 -6.726 1.815 1.00 83.19 85 SER A CA 1
ATOM 718 C C . SER A 1 85 ? -7.833 -6.420 0.332 1.00 83.19 85 SER A C 1
ATOM 720 O O . SER A 1 85 ? -7.385 -7.275 -0.428 1.00 83.19 85 SER A O 1
ATOM 722 N N . ARG A 1 86 ? -8.043 -5.161 -0.069 1.00 85.06 86 ARG A N 1
ATOM 723 C CA . ARG A 1 86 ? -7.765 -4.663 -1.426 1.00 85.06 86 ARG A CA 1
ATOM 724 C C . ARG A 1 86 ? -6.284 -4.395 -1.682 1.00 85.06 86 ARG A C 1
ATOM 726 O O . ARG A 1 86 ? -5.899 -4.195 -2.828 1.00 85.06 86 ARG A O 1
ATOM 733 N N . SER A 1 87 ? -5.446 -4.397 -0.645 1.00 86.12 87 SER A N 1
ATOM 734 C CA . SER A 1 87 ? -4.048 -3.994 -0.784 1.00 86.12 87 SER A CA 1
ATOM 735 C C . SER A 1 87 ? -3.270 -4.916 -1.716 1.00 86.12 87 SER A C 1
ATOM 737 O O . SER A 1 87 ? -2.468 -4.442 -2.511 1.00 86.12 87 SER A O 1
ATOM 739 N N . ARG A 1 88 ? -3.572 -6.223 -1.713 1.00 84.31 88 ARG A N 1
ATOM 740 C CA . ARG A 1 88 ? -2.971 -7.185 -2.656 1.00 84.31 88 ARG A CA 1
ATOM 741 C C . ARG A 1 88 ? -3.205 -6.786 -4.114 1.00 84.31 88 ARG A C 1
ATOM 743 O O . ARG A 1 88 ? -2.266 -6.799 -4.897 1.00 84.31 88 ARG A O 1
ATOM 750 N N . TRP A 1 89 ? -4.423 -6.367 -4.453 1.00 89.81 89 TRP A N 1
ATOM 751 C CA . TRP A 1 89 ? -4.783 -5.987 -5.820 1.00 89.81 89 TRP A CA 1
ATOM 752 C C . TRP A 1 89 ? -4.092 -4.717 -6.309 1.00 89.81 89 TRP A C 1
ATOM 754 O O . TRP A 1 89 ? -3.831 -4.607 -7.500 1.00 89.81 89 TRP A O 1
ATOM 764 N N . TYR A 1 90 ? -3.759 -3.783 -5.417 1.00 89.25 90 TYR A N 1
ATOM 765 C CA . TYR A 1 90 ? -3.000 -2.584 -5.788 1.00 89.25 90 TYR A CA 1
ATOM 766 C C . TYR A 1 90 ? -1.486 -2.817 -5.778 1.00 89.25 90 TYR A C 1
ATOM 768 O O . TYR A 1 90 ? -0.772 -2.306 -6.637 1.00 89.25 90 TYR A O 1
ATOM 776 N N . MET A 1 91 ? -0.986 -3.612 -4.831 1.00 90.06 91 MET A N 1
ATOM 777 C CA . MET A 1 91 ? 0.450 -3.839 -4.676 1.00 90.06 91 MET A CA 1
ATOM 778 C C . MET A 1 91 ? 1.018 -4.744 -5.767 1.00 90.06 91 MET A C 1
ATOM 780 O O . MET A 1 91 ? 2.123 -4.492 -6.236 1.00 90.06 91 MET A O 1
ATOM 784 N N . THR A 1 92 ? 0.279 -5.762 -6.217 1.00 90.31 92 THR A N 1
ATOM 785 C CA . THR A 1 92 ? 0.743 -6.664 -7.284 1.00 90.31 92 THR A CA 1
ATOM 786 C C . THR A 1 92 ? 1.093 -5.930 -8.587 1.00 90.31 92 THR A C 1
ATOM 788 O O . THR A 1 92 ? 2.235 -6.063 -9.027 1.00 90.31 92 THR A O 1
ATOM 791 N N . PRO A 1 93 ? 0.200 -5.132 -9.207 1.00 93.88 93 PRO A N 1
ATOM 792 C CA . PRO A 1 93 ? 0.544 -4.422 -10.438 1.00 93.88 93 PRO A CA 1
ATOM 793 C C . PRO A 1 93 ? 1.633 -3.366 -10.213 1.00 93.88 93 PRO A C 1
ATOM 795 O O . PRO A 1 93 ? 2.505 -3.214 -11.066 1.00 93.88 93 PRO A O 1
ATOM 798 N N . TYR A 1 94 ? 1.644 -2.694 -9.055 1.00 90.88 94 TYR A N 1
ATOM 799 C CA . TYR A 1 94 ? 2.697 -1.736 -8.705 1.00 90.88 94 TYR A CA 1
ATOM 800 C C . TYR A 1 94 ? 4.086 -2.3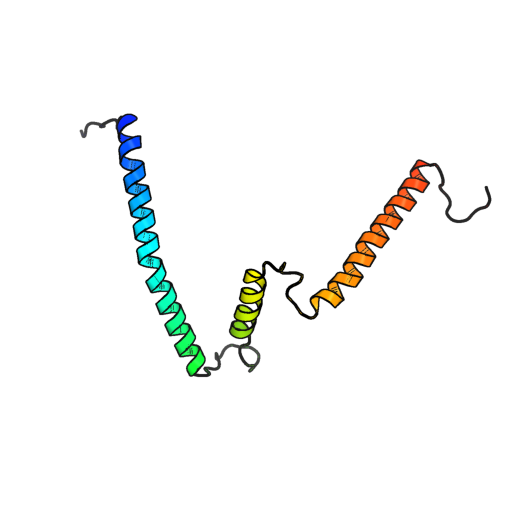92 -8.688 1.00 90.88 94 TYR A C 1
ATOM 802 O O . TYR A 1 94 ? 5.014 -1.880 -9.312 1.00 90.88 94 TYR A O 1
ATOM 810 N N . LEU A 1 95 ? 4.229 -3.556 -8.045 1.00 92.50 95 LEU A N 1
ATOM 811 C CA . LEU A 1 95 ? 5.498 -4.289 -8.006 1.00 92.50 95 LEU A CA 1
ATOM 812 C C . LEU A 1 95 ? 5.933 -4.766 -9.398 1.00 92.50 95 LEU A C 1
ATOM 814 O O . LEU A 1 95 ? 7.115 -4.671 -9.721 1.00 92.50 95 LEU A O 1
ATOM 818 N N . VAL A 1 96 ? 4.998 -5.254 -10.220 1.00 95.25 96 VAL A N 1
ATOM 819 C CA . VAL A 1 96 ? 5.297 -5.709 -11.590 1.00 95.25 96 VAL A CA 1
ATOM 820 C C . VAL A 1 96 ? 5.800 -4.554 -12.450 1.00 95.25 96 VAL A C 1
ATOM 822 O O . VAL A 1 96 ? 6.812 -4.703 -13.131 1.00 95.25 96 VAL A O 1
ATOM 825 N N . MET A 1 97 ? 5.143 -3.395 -12.401 1.00 95.81 97 MET A N 1
ATOM 826 C CA . MET A 1 97 ? 5.582 -2.222 -13.161 1.00 95.81 97 MET A CA 1
ATOM 827 C C . MET A 1 97 ? 6.918 -1.679 -12.661 1.00 95.81 97 MET A C 1
ATOM 829 O O . MET A 1 97 ? 7.766 -1.319 -13.472 1.00 95.81 97 MET A O 1
ATOM 833 N N . LEU A 1 98 ? 7.130 -1.649 -11.344 1.00 94.56 98 LEU A N 1
ATOM 834 C CA . LEU A 1 98 ? 8.369 -1.149 -10.759 1.00 94.56 98 LEU A CA 1
ATOM 835 C C . LEU A 1 98 ? 9.564 -2.021 -11.158 1.00 94.56 98 LEU A C 1
ATOM 837 O O . LEU A 1 98 ? 10.547 -1.508 -11.689 1.00 94.56 98 LEU A O 1
ATOM 841 N N . TRP A 1 99 ? 9.469 -3.337 -10.964 1.00 94.31 99 TRP A N 1
ATOM 842 C CA . TRP A 1 99 ? 10.560 -4.250 -11.309 1.00 94.31 99 TRP A CA 1
ATOM 843 C C . TRP A 1 99 ? 10.695 -4.467 -12.814 1.00 94.31 99 TRP A C 1
ATOM 845 O O . TRP A 1 99 ? 11.814 -4.573 -13.313 1.00 94.31 99 TRP A O 1
ATOM 855 N N . GLY A 1 100 ? 9.584 -4.469 -13.551 1.00 95.62 100 GLY A N 1
ATOM 856 C CA . GLY A 1 100 ? 9.589 -4.539 -15.010 1.00 95.62 100 GLY A CA 1
ATOM 857 C C . GLY A 1 100 ? 10.241 -3.309 -15.640 1.00 95.62 100 GLY A C 1
ATOM 858 O O . GLY A 1 100 ? 11.130 -3.443 -16.478 1.00 95.62 100 GLY A O 1
ATOM 859 N N . GLY A 1 101 ? 9.867 -2.109 -15.189 1.00 93.81 101 GLY A N 1
ATOM 860 C CA . GLY A 1 101 ? 10.470 -0.853 -15.631 1.00 93.81 101 GLY A CA 1
ATOM 861 C C . GLY A 1 101 ? 11.940 -0.740 -15.234 1.00 93.81 101 GLY A C 1
ATOM 862 O O . GLY A 1 101 ? 12.764 -0.346 -16.054 1.00 93.81 101 GLY A O 1
ATOM 863 N N . PHE A 1 102 ? 12.295 -1.155 -14.015 1.00 95.38 102 PHE A N 1
ATOM 864 C CA . PHE A 1 102 ? 13.689 -1.193 -13.572 1.00 95.38 102 PHE A CA 1
ATOM 865 C C . PHE A 1 102 ? 14.540 -2.156 -14.413 1.00 95.38 102 PHE A C 1
ATOM 867 O O . PHE A 1 102 ? 15.618 -1.782 -14.872 1.00 95.38 102 PHE A O 1
ATOM 874 N N . GLY A 1 103 ? 14.042 -3.366 -14.687 1.00 93.50 103 GLY A N 1
ATOM 875 C CA . GLY A 1 103 ? 14.715 -4.326 -15.566 1.00 93.50 103 GLY A CA 1
ATOM 876 C C . GLY A 1 103 ? 14.878 -3.798 -16.993 1.00 93.50 103 GLY A C 1
ATOM 877 O O . GLY A 1 103 ? 15.961 -3.897 -17.570 1.00 93.50 103 GLY A O 1
ATOM 878 N N . ALA A 1 104 ? 13.839 -3.161 -17.541 1.00 91.62 104 ALA A N 1
ATOM 879 C CA . ALA A 1 104 ? 13.899 -2.520 -18.852 1.00 91.62 104 ALA A CA 1
ATOM 880 C C . ALA A 1 104 ? 14.912 -1.362 -18.887 1.00 91.62 104 ALA A C 1
ATOM 882 O O . ALA A 1 104 ? 15.661 -1.227 -19.856 1.00 91.62 104 ALA A O 1
ATOM 883 N N . ALA A 1 105 ? 14.981 -0.559 -17.822 1.00 90.12 105 ALA A N 1
ATOM 884 C CA . ALA A 1 105 ? 15.947 0.526 -17.692 1.00 90.12 105 ALA A CA 1
ATOM 885 C C . ALA A 1 105 ? 17.386 0.001 -17.624 1.00 90.12 105 ALA A C 1
ATOM 887 O O . ALA A 1 105 ? 18.246 0.512 -18.340 1.00 90.12 105 ALA A O 1
ATOM 888 N N . LEU A 1 106 ? 17.649 -1.050 -16.839 1.00 92.38 106 LEU A N 1
ATOM 889 C CA . LEU A 1 106 ? 18.964 -1.697 -16.799 1.00 92.38 106 LEU A CA 1
ATOM 890 C C . LEU A 1 106 ? 19.343 -2.309 -18.151 1.00 92.38 106 LEU A C 1
ATOM 892 O O . LEU A 1 106 ? 20.490 -2.184 -18.571 1.00 92.38 106 LEU A O 1
ATOM 896 N N . TYR A 1 107 ? 18.395 -2.919 -18.865 1.00 87.38 107 TYR A N 1
ATOM 897 C CA . TYR A 1 107 ? 18.634 -3.451 -20.207 1.00 87.38 107 TYR A CA 1
ATOM 898 C C . TYR A 1 107 ? 18.974 -2.342 -21.214 1.00 87.38 107 TYR A C 1
ATOM 900 O O . TYR A 1 107 ? 19.955 -2.447 -21.953 1.00 87.38 107 TYR A O 1
ATOM 908 N N . ALA A 1 108 ? 18.209 -1.248 -21.215 1.00 86.50 108 ALA A N 1
ATOM 909 C CA . ALA A 1 108 ? 18.479 -0.091 -22.062 1.00 86.50 108 ALA A CA 1
ATOM 910 C C . ALA A 1 108 ? 19.828 0.563 -21.717 1.00 86.50 108 ALA A C 1
ATOM 912 O O . ALA A 1 108 ? 20.598 0.891 -22.620 1.00 86.50 108 ALA A O 1
ATOM 913 N N . ALA A 1 109 ? 20.149 0.697 -20.428 1.00 87.69 109 ALA A N 1
ATOM 914 C CA . ALA A 1 109 ? 21.433 1.208 -19.961 1.00 87.69 109 ALA A CA 1
ATOM 915 C C . ALA A 1 109 ? 22.595 0.287 -20.368 1.00 87.69 109 ALA A C 1
ATOM 917 O O . ALA A 1 109 ? 23.596 0.764 -20.894 1.00 87.69 109 ALA A O 1
ATOM 918 N N . GLY A 1 110 ? 22.449 -1.031 -20.216 1.00 84.69 110 GLY A N 1
ATOM 919 C CA . GLY A 1 110 ? 23.449 -2.012 -20.646 1.00 84.69 110 GLY A CA 1
ATOM 920 C C . GLY A 1 110 ? 23.694 -1.978 -22.156 1.00 84.69 110 GLY A C 1
ATOM 921 O O . GLY A 1 110 ? 24.843 -1.979 -22.605 1.00 84.69 110 GLY A O 1
ATOM 922 N N . ARG A 1 111 ? 22.632 -1.848 -22.961 1.00 84.38 111 ARG A N 1
ATOM 923 C CA . ARG A 1 111 ? 22.757 -1.618 -24.410 1.00 84.38 111 ARG A CA 1
ATOM 924 C C . ARG A 1 111 ? 23.506 -0.320 -24.724 1.00 84.38 111 ARG A C 1
ATOM 926 O O . ARG A 1 111 ? 24.361 -0.317 -25.604 1.00 84.38 111 ARG A O 1
ATOM 933 N N . LYS A 1 112 ? 23.253 0.758 -23.975 1.00 81.44 112 LYS A N 1
ATOM 934 C CA . LYS A 1 112 ? 23.961 2.038 -24.140 1.00 81.44 112 LYS A CA 1
ATOM 935 C C . LYS A 1 112 ? 25.444 1.947 -23.788 1.00 81.44 112 LYS A C 1
ATOM 937 O O . LYS A 1 112 ? 26.264 2.455 -24.546 1.00 81.44 112 LYS A O 1
ATOM 942 N N . VAL A 1 113 ? 25.796 1.265 -22.699 1.00 82.44 113 VAL A N 1
ATOM 943 C CA . VAL A 1 113 ? 27.200 1.042 -22.305 1.00 82.44 113 VAL A CA 1
ATOM 944 C C . VAL A 1 113 ? 27.945 0.212 -23.351 1.00 82.44 113 VAL A C 1
ATOM 946 O O . VAL A 1 113 ? 29.089 0.507 -23.673 1.00 82.44 113 VAL A O 1
ATOM 949 N N . THR A 1 114 ? 27.289 -0.791 -23.933 1.00 81.06 114 THR A N 1
ATOM 950 C CA . THR A 1 114 ? 27.876 -1.650 -24.977 1.00 81.06 114 THR A CA 1
ATOM 951 C C . THR A 1 114 ? 27.872 -1.017 -26.377 1.00 81.06 114 THR A C 1
ATOM 953 O O . THR A 1 114 ? 28.153 -1.704 -27.352 1.00 81.06 114 THR A O 1
ATOM 956 N N . GLY A 1 115 ? 27.551 0.277 -26.503 1.00 76.19 115 GLY A N 1
ATOM 957 C CA . GLY A 1 115 ? 27.601 1.019 -27.770 1.00 76.19 115 GLY A CA 1
ATOM 958 C C . GLY A 1 115 ? 26.414 0.788 -28.713 1.00 76.19 115 GLY A C 1
ATOM 959 O O . GLY A 1 115 ? 26.356 1.387 -29.788 1.00 76.19 115 GLY A O 1
ATOM 960 N N . HIS A 1 116 ? 25.428 -0.022 -28.317 1.00 71.25 116 HIS A N 1
ATOM 961 C CA . HIS A 1 116 ? 24.248 -0.306 -29.129 1.00 71.25 116 HIS A CA 1
ATOM 962 C C . HIS A 1 116 ? 23.255 0.864 -29.048 1.00 71.25 116 HIS A C 1
ATOM 964 O O . HIS A 1 116 ? 22.416 0.949 -28.146 1.00 71.25 116 HIS A O 1
ATOM 970 N N . ASN A 1 117 ? 23.361 1.794 -30.000 1.00 67.88 117 ASN A N 1
ATOM 971 C CA . ASN A 1 117 ? 22.595 3.043 -30.005 1.00 67.88 117 ASN A CA 1
ATOM 972 C C . ASN A 1 117 ? 21.237 2.972 -30.715 1.00 67.88 117 ASN A C 1
ATOM 974 O O . ASN A 1 117 ? 20.383 3.819 -30.442 1.00 67.88 117 ASN A O 1
ATOM 978 N N . THR A 1 118 ? 21.018 1.975 -31.574 1.00 67.88 118 THR A N 1
ATOM 979 C CA . THR A 1 118 ? 19.796 1.827 -32.378 1.00 67.88 118 THR A CA 1
ATOM 980 C C . THR A 1 118 ? 18.928 0.669 -31.861 1.00 67.88 118 THR A C 1
ATOM 982 O O . THR A 1 118 ? 19.414 -0.333 -31.325 1.00 67.88 118 THR A O 1
ATOM 985 N N . TRP A 1 119 ? 17.604 0.840 -31.931 1.00 65.50 119 TRP A N 1
ATOM 986 C CA . TRP A 1 119 ? 16.603 -0.175 -31.549 1.00 65.50 119 TRP A CA 1
ATOM 987 C C . TRP A 1 119 ? 16.084 -0.969 -32.748 1.00 65.50 119 TRP A C 1
ATOM 989 O O . TRP A 1 119 ? 15.677 -2.114 -32.595 1.00 65.50 119 TRP A O 1
ATOM 999 N N . PHE A 1 120 ? 16.161 -0.369 -33.932 1.00 67.12 120 PHE A N 1
ATOM 1000 C CA . PHE A 1 120 ? 15.814 -0.964 -35.211 1.00 67.12 120 PHE A CA 1
ATOM 1001 C C . PHE A 1 120 ? 16.977 -0.711 -36.170 1.00 67.12 120 PHE A C 1
ATOM 1003 O O . PHE A 1 120 ? 17.367 0.442 -36.355 1.00 67.12 120 PHE A O 1
ATOM 1010 N N . GLY A 1 121 ? 17.541 -1.772 -36.749 1.00 52.88 121 GLY A N 1
ATOM 1011 C CA . GLY A 1 121 ? 18.592 -1.660 -37.762 1.00 52.88 121 GLY A CA 1
ATOM 1012 C C . GLY A 1 121 ? 19.526 -2.865 -37.798 1.00 52.88 121 GLY A C 1
ATOM 1013 O O . GLY A 1 121 ? 20.011 -3.312 -36.764 1.00 52.88 121 GLY A O 1
ATOM 1014 N N . LYS A 1 122 ? 19.738 -3.396 -39.004 1.00 53.56 122 LYS A N 1
ATOM 1015 C CA . LYS A 1 122 ? 20.737 -4.415 -39.323 1.00 53.56 122 LYS A CA 1
ATOM 1016 C C . LYS A 1 122 ? 22.073 -3.692 -39.507 1.00 53.56 122 LYS A C 1
ATOM 1018 O O . LYS A 1 122 ? 22.169 -2.886 -40.429 1.00 53.56 122 LYS A O 1
ATOM 1023 N N . ASN A 1 123 ? 23.046 -4.044 -38.665 1.00 49.75 123 ASN A N 1
ATOM 1024 C CA . ASN A 1 123 ? 24.397 -3.473 -38.539 1.00 49.75 123 ASN A CA 1
ATOM 1025 C C . ASN A 1 123 ? 24.461 -2.182 -37.715 1.00 49.75 123 ASN A C 1
ATOM 1027 O O . ASN A 1 123 ? 23.923 -1.147 -38.164 1.00 49.75 123 ASN A O 1
#

Foldseek 3Di:
DDDDDDDDPVVCVVVVVVVVVVVVVVVVVVVVVVVVVVVVVVVVCVVPQDDDPPDPDPDDPCVVVVVVQVVVCVVVVHDPCGSDPCSCVVVVVVVCCVVVVVVVVVVVVVCVVVVNPDPDDDD

pLDDT: mean 70.67, std 16.12, range [36.84, 95.81]

Radius of gyration: 30.76 Å; Cα contacts (8 Å, |Δi|>4): 15; chains: 1; bounding box: 56×48×89 Å

Solvent-accessible surface area (backbone atoms only — not comparable to full-atom values): 7657 Å² total; per-residue (Å²): 134,87,80,85,80,79,79,54,81,75,56,53,73,66,48,51,62,56,54,54,52,50,52,54,50,53,54,63,66,50,53,59,59,55,55,50,52,53,49,50,52,55,49,55,53,64,76,59,72,68,77,65,98,77,58,98,59,99,63,83,84,56,61,68,62,50,51,52,53,52,52,54,36,50,74,70,68,47,52,77,84,57,64,48,88,65,27,59,72,56,50,53,60,52,52,51,51,52,54,50,50,50,51,52,50,53,50,54,48,51,34,52,75,73,66,53,83,69,94,76,77,90,128

Secondary structure (DSSP, 8-state):
--------HHHHHHHHHHHHHHHHHHHHHHHHHHHHHHHHHHHHHHHTT---TT-SS-----HHHHHHHHHHHHHTT--GGGSSTTHHHHHHHHHHHHHHHHHHHHHHHHHHHTT---SS---